Protein AF-A0A6I1W121-F1 (afdb_monomer_lite)

Secondary structure (DSSP, 8-state):
------TT-SS-PPEEEEEEETTEEEEEE-----STTGGGTSS-HHHHHHHHTT-S-EEEEEESSPPTTSPPHHHHHHHHHHHHHHH-HHHHTS-EEEEEE-GGGS-HHHHHHHHHH-

Radius of gyration: 16.15 Å; chains: 1; bounding box: 44×43×33 Å

Foldseek 3Di:
DDQDCPPDFPDRWDKDWDDPDPPDIDIDTHDPDPDPCPLVCPPCDPVVVVVLVPDQEAEAEFECDDDPPDDHSLVSSVSSLVSQCSNPVVSSPHHYDYHYPPLVVDDPVCSVVSVVSD

Sequence (118 aa):
PKVADYPFTTLVPNLGVVSVDRWKSFVIADIPGLIEGASDGAGLGIRFLKHLASTRLLLHLVDMAPVEGTDSAADTAEVIVNELIKFSPSLAERDRWLVLNKCDSLPEDEHDARVKEV

pLDDT: mean 73.26, std 14.99, range [38.88, 91.94]

Structure (mmCIF, N/CA/C/O backbone):
data_AF-A0A6I1W121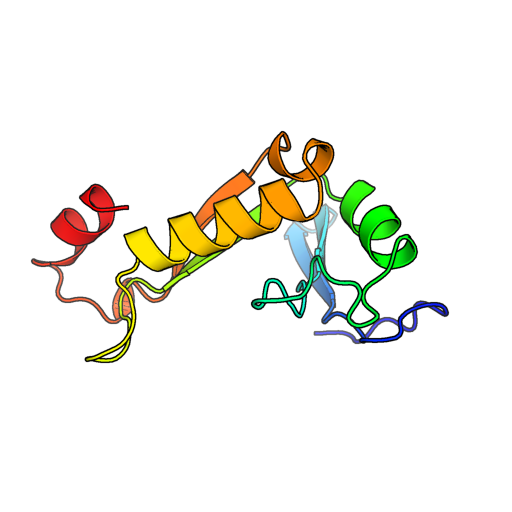-F1
#
_entry.id   AF-A0A6I1W121-F1
#
loop_
_atom_site.group_PDB
_atom_site.id
_atom_site.type_symbol
_atom_site.label_atom_id
_atom_site.label_alt_id
_atom_site.label_comp_id
_atom_site.label_asym_id
_atom_site.label_entity_id
_atom_site.label_seq_id
_atom_site.pdbx_PDB_ins_code
_atom_site.Cartn_x
_atom_site.Cartn_y
_atom_site.Cartn_z
_atom_site.occupancy
_atom_site.B_iso_or_equiv
_atom_site.auth_seq_id
_atom_site.auth_comp_id
_atom_site.auth_asym_id
_atom_site.auth_atom_id
_atom_site.pdbx_PDB_model_num
ATOM 1 N N . PRO A 1 1 ? 11.029 -11.842 5.414 1.00 45.97 1 PRO A N 1
ATOM 2 C CA . PRO A 1 1 ? 11.609 -10.602 4.838 1.00 45.97 1 PRO A CA 1
ATOM 3 C C . PRO A 1 1 ? 13.090 -10.806 4.489 1.00 45.97 1 PRO A C 1
ATOM 5 O O . PRO A 1 1 ? 13.862 -11.229 5.344 1.00 45.97 1 PRO A O 1
ATOM 8 N N . LYS A 1 2 ? 13.469 -10.578 3.228 1.00 39.62 2 LYS A N 1
ATOM 9 C CA . LYS A 1 2 ? 14.875 -10.561 2.804 1.00 39.62 2 LYS A CA 1
ATOM 10 C C . LYS A 1 2 ? 15.158 -9.156 2.299 1.00 39.62 2 LYS A C 1
ATOM 12 O O . LYS A 1 2 ? 14.541 -8.730 1.329 1.00 39.62 2 LYS A O 1
ATOM 17 N N . VAL A 1 3 ? 16.072 -8.454 2.959 1.00 46.75 3 VAL A N 1
ATOM 18 C CA . VAL A 1 3 ? 16.627 -7.207 2.429 1.00 46.75 3 VAL A CA 1
ATOM 19 C C . VAL A 1 3 ? 17.387 -7.595 1.163 1.00 46.75 3 VAL A C 1
ATOM 21 O O . VAL A 1 3 ? 18.316 -8.397 1.232 1.00 46.75 3 VAL A O 1
ATOM 24 N N . ALA A 1 4 ? 16.918 -7.155 -0.002 1.00 45.50 4 ALA A N 1
ATOM 25 C CA . ALA A 1 4 ? 17.635 -7.395 -1.246 1.00 45.50 4 ALA A CA 1
ATOM 26 C C . ALA A 1 4 ? 18.578 -6.217 -1.495 1.00 45.50 4 ALA A C 1
ATOM 28 O O . ALA A 1 4 ? 18.135 -5.069 -1.504 1.00 45.50 4 ALA A O 1
ATOM 29 N N . ASP A 1 5 ? 19.855 -6.515 -1.725 1.00 43.91 5 ASP A N 1
ATOM 30 C CA . ASP A 1 5 ? 20.888 -5.529 -2.043 1.00 43.91 5 ASP A CA 1
ATOM 31 C C . ASP A 1 5 ? 20.734 -5.046 -3.491 1.00 43.91 5 ASP A C 1
ATOM 33 O O . ASP A 1 5 ? 21.487 -5.420 -4.394 1.00 43.91 5 ASP A O 1
ATOM 37 N N . TYR A 1 6 ? 19.714 -4.224 -3.741 1.00 47.53 6 TYR A N 1
ATOM 38 C CA . TYR A 1 6 ? 19.636 -3.474 -4.988 1.00 47.53 6 TYR A CA 1
ATOM 39 C C . TYR A 1 6 ? 20.632 -2.307 -4.913 1.00 47.53 6 TYR A C 1
ATOM 41 O O . TYR A 1 6 ? 20.516 -1.489 -4.001 1.00 47.53 6 TYR A O 1
ATOM 49 N N . PRO A 1 7 ? 21.592 -2.167 -5.850 1.00 38.88 7 PRO A N 1
ATOM 50 C CA . PRO A 1 7 ? 22.760 -1.291 -5.666 1.00 38.88 7 PRO A CA 1
ATOM 51 C C . PRO A 1 7 ? 22.484 0.229 -5.648 1.00 38.88 7 PRO A C 1
ATOM 53 O O . PRO A 1 7 ? 23.417 1.018 -5.794 1.00 38.88 7 PRO A O 1
ATOM 56 N N . PHE A 1 8 ? 21.224 0.673 -5.568 1.00 43.81 8 PHE A N 1
ATOM 57 C CA . PHE A 1 8 ? 20.820 2.005 -6.031 1.00 43.81 8 PHE A CA 1
ATOM 58 C C . PHE A 1 8 ? 19.730 2.722 -5.197 1.00 43.81 8 PHE A C 1
ATOM 60 O O . PHE A 1 8 ? 19.127 3.665 -5.712 1.00 43.81 8 PHE A O 1
ATOM 67 N N . THR A 1 9 ? 19.462 2.332 -3.944 1.00 42.94 9 THR A N 1
ATOM 68 C CA . THR A 1 9 ? 18.428 2.955 -3.079 1.00 42.94 9 THR A CA 1
ATOM 69 C C . THR A 1 9 ? 19.024 3.837 -1.972 1.00 42.94 9 THR A C 1
ATOM 71 O O . THR A 1 9 ? 19.945 3.408 -1.285 1.00 42.94 9 THR A O 1
ATOM 74 N N . THR A 1 10 ? 18.486 5.045 -1.762 1.00 47.78 10 THR A N 1
ATOM 75 C CA . THR A 1 10 ? 18.816 5.948 -0.632 1.00 47.78 10 THR A CA 1
ATOM 76 C C . THR A 1 10 ? 18.018 5.632 0.642 1.00 47.78 10 THR A C 1
ATOM 78 O O . THR A 1 10 ? 18.517 5.847 1.741 1.00 47.78 10 THR A O 1
ATOM 81 N N . LEU A 1 11 ? 16.822 5.054 0.501 1.00 55.19 11 LEU A N 1
ATOM 82 C CA . LEU A 1 11 ? 16.028 4.410 1.553 1.00 55.19 11 LEU A CA 1
ATOM 83 C C . LEU A 1 11 ? 15.783 2.973 1.096 1.00 55.19 11 LEU A C 1
ATOM 85 O O . LEU A 1 11 ? 15.235 2.765 0.017 1.00 55.19 11 LEU A O 1
ATOM 89 N N . VAL A 1 12 ? 16.257 1.989 1.855 1.00 56.62 12 VAL A N 1
ATOM 90 C CA . VAL A 1 12 ? 16.174 0.573 1.471 1.00 56.62 12 VAL A CA 1
ATOM 91 C C . VAL A 1 12 ? 14.722 0.107 1.647 1.00 56.62 12 VAL A C 1
ATOM 93 O O . VAL A 1 12 ? 14.255 0.063 2.786 1.00 56.62 12 VAL A O 1
ATOM 96 N N . PRO A 1 13 ? 13.979 -0.213 0.568 1.00 67.25 13 PRO A N 1
ATOM 97 C CA . PRO A 1 13 ? 12.616 -0.713 0.704 1.00 67.25 13 PRO A CA 1
ATOM 98 C C . PRO A 1 13 ? 12.638 -2.116 1.314 1.00 67.25 13 PRO A C 1
ATOM 100 O O . PRO A 1 13 ? 13.545 -2.909 1.045 1.00 67.25 13 PRO A O 1
ATOM 103 N N . ASN A 1 14 ? 11.629 -2.457 2.115 1.00 71.00 14 ASN A N 1
ATOM 104 C CA . ASN A 1 14 ? 11.510 -3.815 2.636 1.00 71.00 14 ASN A CA 1
ATO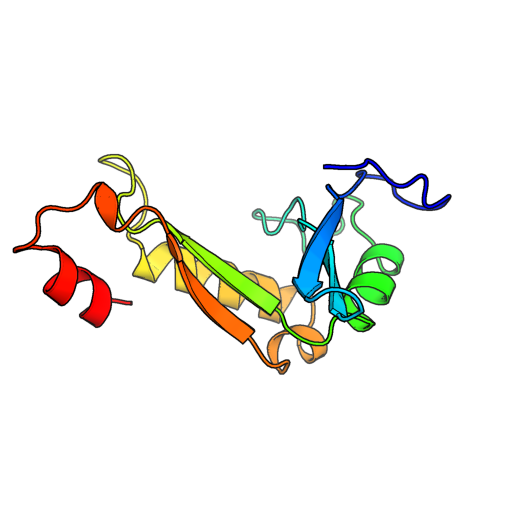M 105 C C . ASN A 1 14 ? 10.915 -4.715 1.555 1.00 71.00 14 ASN A C 1
ATOM 107 O O . ASN A 1 14 ? 9.769 -4.531 1.150 1.00 71.00 14 ASN A O 1
ATOM 111 N N . LEU A 1 15 ? 11.677 -5.710 1.094 1.00 78.12 15 LEU A N 1
ATOM 112 C CA . LEU A 1 15 ? 11.185 -6.680 0.120 1.00 78.12 15 LEU A CA 1
ATOM 113 C C . LEU A 1 15 ? 10.777 -8.005 0.773 1.00 78.12 15 LEU A C 1
ATOM 115 O O . LEU A 1 15 ? 11.443 -8.570 1.653 1.00 78.12 15 LEU A O 1
ATOM 119 N N . GLY A 1 16 ? 9.665 -8.533 0.279 1.00 82.38 16 GLY A N 1
ATOM 120 C CA . GLY A 1 16 ? 9.150 -9.856 0.580 1.00 82.38 16 GLY A CA 1
ATOM 121 C C . GLY A 1 16 ? 8.952 -10.649 -0.703 1.00 82.38 16 GLY A C 1
ATOM 122 O O . GLY A 1 16 ? 8.448 -10.132 -1.693 1.00 82.38 16 GLY A O 1
ATOM 123 N N . VAL A 1 17 ? 9.327 -11.926 -0.690 1.00 85.75 17 VAL A N 1
ATOM 124 C CA . VAL A 1 17 ? 8.908 -12.871 -1.730 1.00 85.75 17 VAL A CA 1
ATOM 125 C C . VAL A 1 17 ? 7.730 -13.649 -1.168 1.00 85.75 17 VAL A C 1
ATOM 127 O O . VAL A 1 17 ? 7.870 -14.307 -0.136 1.00 85.75 17 VAL A O 1
ATOM 130 N N . VAL A 1 18 ? 6.581 -13.561 -1.831 1.00 87.81 18 VAL A N 1
ATOM 131 C CA . VAL A 1 18 ? 5.369 -14.296 -1.468 1.00 87.81 18 VAL A CA 1
ATOM 132 C C . VAL A 1 18 ? 5.229 -15.485 -2.405 1.00 87.81 18 VAL A C 1
ATOM 134 O O . VAL A 1 18 ? 5.207 -15.324 -3.625 1.00 87.81 18 VAL A O 1
ATOM 137 N N . SER A 1 19 ? 5.156 -16.684 -1.830 1.00 91.19 19 SER A N 1
ATOM 138 C CA . SER A 1 19 ? 4.911 -17.930 -2.555 1.00 91.19 19 SER A CA 1
ATOM 139 C C . SER A 1 19 ? 3.429 -18.273 -2.461 1.00 91.19 19 SER A C 1
ATOM 141 O O . SER A 1 19 ? 2.925 -18.493 -1.366 1.00 91.19 19 SER A O 1
ATOM 143 N N . VAL A 1 20 ? 2.743 -18.327 -3.600 1.00 90.00 20 VAL A N 1
ATOM 144 C CA . VAL A 1 20 ? 1.321 -18.701 -3.688 1.00 90.00 20 VAL A CA 1
ATOM 145 C C . VAL A 1 20 ? 1.173 -20.201 -3.940 1.00 90.00 20 VAL A C 1
ATOM 147 O O . VAL A 1 20 ? 0.231 -20.822 -3.467 1.00 90.00 20 VAL A O 1
ATOM 150 N N . ASP A 1 21 ? 2.116 -20.789 -4.680 1.00 91.94 21 ASP A N 1
ATOM 151 C CA . ASP A 1 21 ? 2.154 -22.216 -5.009 1.00 91.94 21 ASP A CA 1
ATOM 152 C C . ASP A 1 21 ? 3.601 -22.632 -5.343 1.00 91.94 21 ASP A C 1
ATOM 154 O O . ASP A 1 21 ? 4.485 -21.783 -5.466 1.00 91.94 21 ASP A O 1
ATOM 158 N N . ARG A 1 22 ? 3.849 -23.928 -5.550 1.00 86.19 22 ARG A N 1
ATOM 159 C CA . ARG A 1 22 ? 5.166 -24.558 -5.745 1.00 86.19 22 ARG A CA 1
ATOM 160 C C . ARG A 1 22 ? 6.046 -23.896 -6.814 1.00 86.19 22 ARG A C 1
ATOM 162 O O . ARG A 1 22 ? 7.265 -23.962 -6.713 1.00 86.19 22 ARG A O 1
ATOM 169 N N . TRP A 1 23 ? 5.432 -23.260 -7.813 1.00 88.62 23 TRP A N 1
ATOM 170 C CA . TRP A 1 23 ? 6.114 -22.566 -8.914 1.00 88.62 23 TRP A CA 1
ATOM 171 C C . TRP A 1 23 ? 5.586 -21.147 -9.161 1.00 88.62 23 TRP A C 1
ATOM 173 O O . TRP A 1 23 ? 5.894 -20.544 -10.188 1.00 88.62 23 TRP A O 1
ATOM 183 N N . LYS A 1 24 ? 4.761 -20.612 -8.251 1.00 90.88 24 LYS A N 1
AT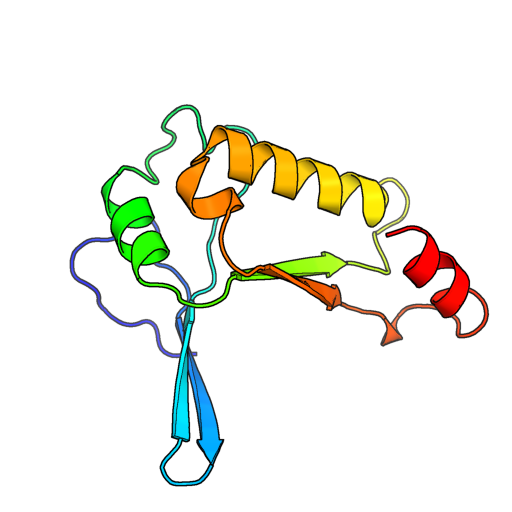OM 184 C CA . LYS A 1 24 ? 4.152 -19.284 -8.388 1.00 90.88 24 LYS A CA 1
ATOM 185 C C . LYS A 1 24 ? 4.546 -18.421 -7.204 1.00 90.88 24 LYS A C 1
ATOM 187 O O . LYS A 1 24 ? 4.058 -18.615 -6.094 1.00 90.88 24 LYS A O 1
ATOM 192 N N . SER A 1 25 ? 5.392 -17.435 -7.467 1.00 90.19 25 SER A N 1
ATOM 193 C CA . SER A 1 25 ? 5.807 -16.443 -6.484 1.00 90.19 25 SER A CA 1
ATOM 194 C C . SER A 1 25 ? 5.813 -15.048 -7.086 1.00 90.19 25 SER A C 1
ATOM 196 O O . SER A 1 25 ? 6.046 -14.889 -8.284 1.00 90.19 25 SER A O 1
ATOM 198 N N . PHE A 1 26 ? 5.623 -14.039 -6.248 1.00 88.12 26 PHE A N 1
ATOM 199 C CA . PHE A 1 26 ? 5.780 -12.642 -6.627 1.00 88.12 26 PHE A CA 1
ATOM 200 C C . PHE A 1 26 ? 6.528 -11.874 -5.540 1.00 88.12 26 PHE A C 1
ATOM 202 O O . PHE A 1 26 ? 6.669 -12.337 -4.407 1.00 88.12 26 PHE A O 1
ATOM 209 N N . VAL A 1 27 ? 7.053 -10.712 -5.914 1.00 84.00 27 VAL A N 1
ATOM 210 C CA . VAL A 1 27 ? 7.777 -9.827 -5.005 1.00 84.00 27 VAL A CA 1
ATOM 211 C C . VAL A 1 27 ? 6.830 -8.725 -4.557 1.00 84.00 27 VAL A C 1
ATOM 213 O O . VAL A 1 27 ? 6.209 -8.068 -5.390 1.00 84.00 27 VAL A O 1
ATOM 216 N N . ILE A 1 28 ? 6.738 -8.530 -3.249 1.00 85.88 28 ILE A N 1
ATOM 217 C CA . ILE A 1 28 ? 6.136 -7.355 -2.629 1.00 85.88 28 ILE A CA 1
ATOM 218 C C . ILE A 1 28 ? 7.282 -6.462 -2.177 1.00 85.88 28 ILE A C 1
ATOM 220 O O . ILE A 1 28 ? 8.252 -6.938 -1.585 1.00 85.88 28 ILE A O 1
ATOM 224 N N . ALA A 1 29 ? 7.168 -5.176 -2.465 1.00 80.56 29 ALA A N 1
ATOM 225 C CA . ALA A 1 29 ? 8.014 -4.160 -1.874 1.00 80.56 29 ALA A CA 1
ATOM 226 C C . ALA A 1 29 ? 7.120 -3.252 -1.038 1.00 80.56 29 ALA A C 1
ATOM 228 O O . ALA A 1 29 ? 6.103 -2.767 -1.530 1.00 80.56 29 ALA A O 1
ATOM 229 N N . ASP A 1 30 ? 7.506 -3.057 0.213 1.00 76.81 30 ASP A N 1
ATOM 230 C CA . ASP A 1 30 ? 6.977 -1.982 1.029 1.00 76.81 30 ASP A CA 1
ATOM 231 C C . ASP A 1 30 ? 7.603 -0.665 0.565 1.00 76.81 30 ASP A C 1
ATOM 233 O O . ASP A 1 30 ? 8.809 -0.597 0.298 1.00 76.81 30 ASP A O 1
ATOM 237 N N . ILE A 1 31 ? 6.767 0.355 0.418 1.00 70.81 31 ILE A N 1
ATOM 238 C CA . ILE A 1 31 ? 7.118 1.664 -0.127 1.00 70.81 31 ILE A CA 1
ATOM 239 C C . ILE A 1 31 ? 7.237 2.601 1.074 1.00 70.81 31 ILE A C 1
ATOM 241 O O . ILE A 1 31 ? 6.231 3.183 1.483 1.00 70.81 31 ILE A O 1
ATOM 245 N N . PRO A 1 32 ? 8.435 2.762 1.667 1.00 56.91 32 PRO A N 1
ATOM 246 C CA . PRO A 1 32 ? 8.602 3.724 2.741 1.00 56.91 32 PRO A CA 1
ATOM 247 C C . PRO A 1 32 ? 8.392 5.131 2.171 1.00 56.91 32 PRO A C 1
ATOM 249 O O . PRO A 1 32 ? 9.151 5.565 1.305 1.00 56.91 32 PRO A O 1
ATOM 252 N N . GLY A 1 33 ? 7.384 5.851 2.661 1.00 52.56 33 GLY A N 1
ATOM 253 C CA . GLY A 1 33 ? 7.280 7.294 2.444 1.00 52.56 33 GLY A CA 1
ATOM 254 C C . GLY A 1 33 ? 6.332 7.777 1.344 1.00 52.56 33 GLY A C 1
ATOM 255 O O . GLY A 1 33 ? 6.724 8.617 0.537 1.00 52.56 33 GLY A O 1
ATOM 256 N N . LEU A 1 34 ? 5.067 7.354 1.373 1.00 54.34 34 LEU A N 1
ATOM 257 C CA . LEU A 1 34 ? 3.980 8.317 1.136 1.00 54.34 34 LEU A CA 1
ATOM 258 C C . LEU A 1 34 ? 3.724 9.006 2.483 1.00 54.34 34 LEU A C 1
ATOM 260 O O . LEU A 1 34 ? 2.936 8.540 3.297 1.00 54.34 34 LEU A O 1
ATOM 264 N N . ILE A 1 35 ? 4.577 9.976 2.790 1.00 47.81 35 ILE A N 1
ATOM 265 C CA . ILE A 1 35 ? 4.440 10.884 3.928 1.00 47.81 35 ILE A CA 1
ATOM 266 C C . ILE A 1 35 ? 4.425 12.299 3.357 1.00 47.81 35 ILE A C 1
ATOM 268 O O . ILE A 1 35 ? 5.056 12.544 2.317 1.00 47.81 35 ILE A O 1
ATOM 272 N N . GLU A 1 36 ? 3.772 13.228 4.056 1.00 44.84 36 GLU A N 1
ATOM 273 C CA . GLU A 1 36 ? 3.693 14.629 3.640 1.00 44.84 36 GLU A CA 1
ATOM 274 C C . GLU A 1 36 ? 5.079 15.170 3.250 1.00 44.84 36 GLU A C 1
ATOM 276 O O . GLU A 1 36 ? 6.054 15.068 3.997 1.00 44.84 36 GLU A O 1
ATOM 281 N N . GLY A 1 37 ? 5.184 15.727 2.039 1.00 47.31 37 GLY A N 1
ATOM 282 C CA . GLY A 1 37 ? 6.435 16.282 1.509 1.00 47.31 37 GLY A CA 1
ATOM 283 C C . GLY A 1 37 ? 7.295 15.315 0.682 1.00 47.31 37 GLY A C 1
ATOM 284 O O . GLY A 1 37 ? 8.336 15.725 0.164 1.00 47.31 37 GLY A O 1
ATOM 285 N N . ALA A 1 38 ? 6.863 14.066 0.457 1.00 51.53 38 ALA A N 1
ATOM 286 C CA . ALA A 1 38 ? 7.537 13.149 -0.475 1.00 51.53 38 ALA A CA 1
ATOM 287 C C . ALA A 1 38 ? 7.602 13.698 -1.921 1.00 51.53 38 ALA A C 1
ATOM 289 O O . ALA A 1 38 ? 8.565 13.435 -2.649 1.00 51.53 38 ALA A O 1
ATOM 290 N N . SER A 1 39 ? 6.615 14.508 -2.323 1.00 49.19 39 SER A N 1
ATOM 291 C CA . SER A 1 39 ? 6.574 15.203 -3.617 1.00 49.19 39 SER A CA 1
ATOM 292 C C . SER A 1 39 ? 7.556 16.377 -3.732 1.00 49.19 39 SER A C 1
ATOM 294 O O . SER A 1 39 ? 7.970 16.695 -4.843 1.00 49.19 39 SER A O 1
ATOM 296 N N . ASP A 1 40 ? 7.979 16.982 -2.615 1.00 50.72 40 ASP A N 1
ATOM 297 C CA . ASP A 1 40 ? 8.862 18.166 -2.583 1.00 50.72 40 ASP A CA 1
ATOM 298 C C . ASP A 1 40 ? 10.363 17.820 -2.627 1.00 50.72 40 ASP A C 1
ATOM 300 O O . ASP A 1 40 ? 11.232 18.675 -2.454 1.00 50.72 40 ASP A O 1
ATOM 304 N N . GLY A 1 41 ? 10.704 16.563 -2.930 1.00 50.19 41 GLY A N 1
ATOM 305 C CA . GLY A 1 41 ? 12.074 16.188 -3.278 1.00 50.19 41 GLY A CA 1
ATOM 306 C C . GLY A 1 41 ? 12.948 15.740 -2.108 1.00 50.19 41 GLY A C 1
ATOM 307 O O . GLY A 1 41 ? 14.172 15.796 -2.225 1.00 50.19 41 GLY A O 1
ATOM 308 N N . ALA A 1 42 ? 12.358 15.202 -1.032 1.00 49.75 42 ALA A N 1
ATOM 309 C CA . ALA A 1 42 ? 13.054 14.628 0.132 1.00 49.75 42 ALA A CA 1
ATOM 310 C C . ALA A 1 42 ? 13.905 13.356 -0.154 1.00 49.75 42 ALA A C 1
ATOM 312 O O . ALA A 1 42 ? 14.123 12.520 0.717 1.00 49.75 42 ALA A O 1
ATOM 313 N N . GLY A 1 43 ? 14.432 13.186 -1.371 1.00 48.66 43 GLY A N 1
ATOM 314 C CA . GLY A 1 43 ? 15.447 12.172 -1.680 1.00 48.66 43 GLY A CA 1
ATOM 315 C C . GLY A 1 43 ? 14.928 10.801 -2.126 1.00 48.66 43 GLY A C 1
ATOM 316 O O . GLY A 1 43 ? 15.750 9.921 -2.391 1.00 48.66 43 GLY A O 1
ATOM 317 N N . LEU A 1 44 ? 13.610 10.617 -2.281 1.00 54.41 44 LEU A N 1
ATOM 318 C CA . LEU A 1 44 ? 13.035 9.404 -2.890 1.00 54.41 44 LEU A CA 1
ATOM 319 C C . LEU A 1 44 ? 13.255 9.354 -4.419 1.00 54.41 44 LEU A C 1
ATOM 321 O O . LEU A 1 44 ? 13.556 8.296 -4.959 1.00 54.41 44 LEU A O 1
ATOM 325 N N . GLY A 1 45 ? 13.267 10.498 -5.113 1.00 55.69 45 GLY A N 1
ATOM 326 C CA . GLY A 1 45 ? 13.852 10.672 -6.455 1.00 55.69 45 GLY A CA 1
ATOM 327 C C . GLY A 1 45 ? 13.213 9.911 -7.641 1.00 55.69 45 GLY A C 1
ATOM 328 O O . GLY A 1 45 ? 12.483 8.932 -7.508 1.00 55.69 45 GLY A O 1
ATOM 329 N N . ILE A 1 46 ? 13.578 10.326 -8.865 1.00 55.00 46 ILE A N 1
ATOM 330 C CA . ILE A 1 46 ? 13.179 9.706 -10.157 1.00 55.00 46 ILE A CA 1
ATOM 331 C C . ILE A 1 46 ? 13.512 8.198 -10.225 1.00 55.00 46 ILE A C 1
ATOM 333 O O . ILE A 1 46 ? 12.884 7.429 -10.954 1.00 55.00 46 ILE A O 1
ATOM 337 N N . ARG A 1 47 ? 14.516 7.746 -9.467 1.00 56.91 47 ARG A N 1
ATOM 338 C CA . ARG A 1 47 ? 14.984 6.351 -9.480 1.00 56.91 47 ARG A CA 1
ATOM 339 C C . ARG A 1 47 ? 14.051 5.404 -8.724 1.00 56.91 47 ARG A C 1
ATOM 341 O O . ARG A 1 47 ? 13.872 4.276 -9.181 1.00 56.91 47 ARG A O 1
ATOM 348 N N . PHE A 1 48 ? 13.432 5.853 -7.632 1.00 62.69 48 PHE A N 1
ATOM 349 C CA . PHE A 1 48 ? 12.394 5.095 -6.929 1.00 62.69 48 PHE A CA 1
ATOM 350 C C . PHE A 1 48 ? 11.127 4.985 -7.777 1.00 62.69 48 PHE A C 1
ATOM 352 O O . PHE A 1 48 ? 10.602 3.890 -7.970 1.00 62.69 48 PHE A O 1
ATOM 359 N N . LEU A 1 49 ? 10.730 6.091 -8.414 1.00 61.16 49 LEU A N 1
ATOM 360 C CA . LEU A 1 49 ? 9.638 6.131 -9.390 1.00 61.16 49 LEU A CA 1
ATOM 361 C C . LEU A 1 49 ? 9.814 5.110 -10.519 1.00 61.16 49 LEU A C 1
ATOM 363 O O . LEU A 1 49 ? 8.856 4.452 -10.905 1.00 61.16 49 LEU A O 1
ATOM 367 N N . LYS A 1 50 ? 11.038 4.918 -11.023 1.00 62.59 50 LYS A N 1
ATOM 368 C CA . LYS A 1 50 ? 11.322 3.911 -12.058 1.00 62.59 50 LYS A CA 1
ATOM 369 C C . LYS A 1 50 ? 11.116 2.467 -11.572 1.00 62.59 50 LYS A C 1
ATOM 371 O O . LYS A 1 50 ? 10.758 1.614 -12.379 1.00 62.59 50 LYS A O 1
ATOM 376 N N . HIS A 1 51 ? 11.325 2.192 -10.283 1.00 66.19 51 HIS A N 1
ATOM 377 C CA . HIS A 1 51 ? 11.053 0.878 -9.688 1.00 66.19 51 HIS A CA 1
ATOM 378 C C . HIS A 1 51 ? 9.565 0.697 -9.396 1.00 66.19 51 HIS A C 1
ATOM 380 O O . HIS A 1 51 ? 9.013 -0.354 -9.694 1.00 66.19 51 HIS A O 1
ATOM 386 N N . LEU A 1 52 ? 8.885 1.738 -8.915 1.00 65.44 52 LEU A N 1
ATOM 387 C CA . LEU A 1 52 ? 7.426 1.718 -8.823 1.00 65.44 52 LEU A CA 1
ATOM 388 C C . LEU A 1 52 ? 6.777 1.555 -10.190 1.00 65.44 52 LEU A C 1
ATOM 390 O O . LEU A 1 52 ? 5.788 0.851 -10.323 1.00 65.44 52 LEU A O 1
ATOM 394 N N . ALA A 1 53 ? 7.382 2.105 -11.240 1.00 64.81 53 ALA A N 1
ATOM 395 C CA . ALA A 1 53 ? 6.891 1.941 -12.593 1.00 6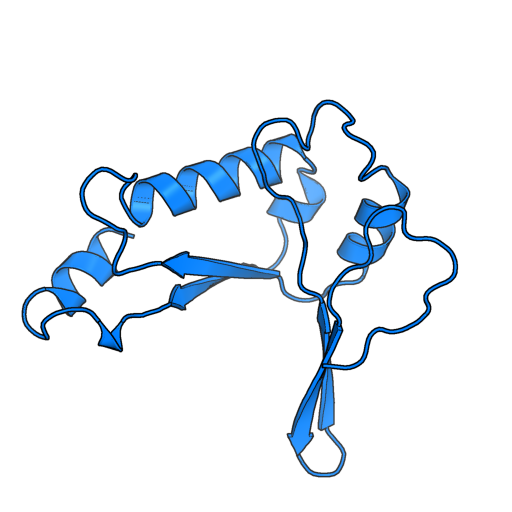4.81 53 ALA A CA 1
ATOM 396 C C . ALA A 1 53 ? 6.922 0.478 -13.090 1.00 64.81 53 ALA A C 1
ATOM 398 O O . ALA A 1 53 ? 6.225 0.168 -14.056 1.00 64.81 53 ALA A O 1
ATOM 399 N N . SER A 1 54 ? 7.644 -0.447 -12.448 1.00 71.75 54 SER A N 1
ATOM 400 C CA . SER A 1 54 ? 7.598 -1.875 -12.797 1.00 71.75 54 SER A CA 1
ATOM 401 C C . SER A 1 54 ? 6.584 -2.686 -11.980 1.00 71.75 54 SER A C 1
ATOM 403 O O . SER A 1 54 ? 6.365 -3.861 -12.291 1.00 71.75 54 SER A O 1
ATOM 405 N N . THR A 1 55 ? 5.919 -2.088 -10.983 1.00 76.38 55 THR A N 1
ATOM 406 C CA . THR A 1 55 ? 4.862 -2.772 -10.225 1.00 76.38 55 THR A CA 1
ATOM 407 C C . THR A 1 55 ? 3.609 -2.932 -11.080 1.00 76.38 55 THR A C 1
ATOM 409 O O . THR A 1 55 ? 3.230 -2.045 -11.840 1.00 76.38 55 THR A O 1
ATOM 412 N N . ARG A 1 56 ? 2.959 -4.093 -10.992 1.00 82.38 56 ARG A N 1
ATOM 413 C CA . ARG A 1 56 ? 1.713 -4.353 -11.734 1.00 82.38 56 ARG A CA 1
ATOM 414 C C . ARG A 1 56 ? 0.463 -3.978 -10.950 1.00 82.38 56 ARG A C 1
ATOM 416 O O . ARG A 1 56 ? -0.558 -3.707 -11.558 1.00 82.38 56 ARG A O 1
ATOM 423 N N . LEU A 1 57 ? 0.562 -4.001 -9.625 1.00 86.38 57 LEU A N 1
ATOM 424 C CA . LEU A 1 57 ? -0.536 -3.771 -8.702 1.00 86.38 57 LEU A CA 1
ATOM 425 C C . LEU A 1 57 ? -0.007 -2.967 -7.519 1.00 86.38 57 LEU A C 1
ATOM 427 O O . LEU A 1 57 ? 1.067 -3.277 -6.9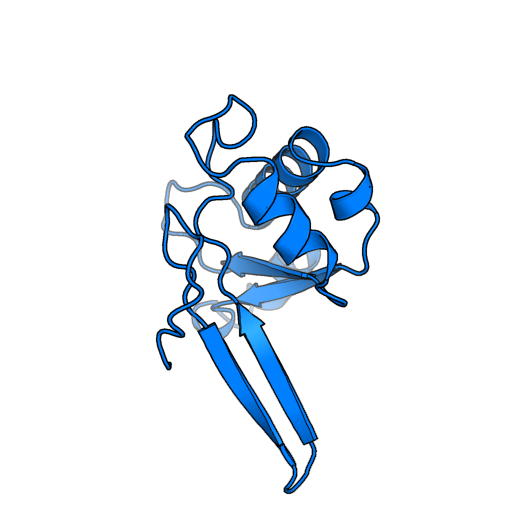95 1.00 86.38 57 LEU A O 1
ATOM 431 N N . LEU A 1 58 ? -0.765 -1.957 -7.110 1.00 87.25 58 LEU A N 1
ATOM 432 C CA . LEU A 1 58 ? -0.527 -1.211 -5.881 1.00 87.25 58 LEU A CA 1
ATOM 433 C C . LEU A 1 58 ? -1.506 -1.688 -4.809 1.00 87.25 58 LEU A C 1
ATOM 435 O O . LEU A 1 58 ? -2.700 -1.821 -5.069 1.00 87.25 58 LEU A O 1
ATOM 439 N N . LEU A 1 59 ? -1.003 -1.936 -3.604 1.00 88.56 59 LEU A N 1
ATOM 440 C CA . LEU A 1 59 ? -1.840 -2.209 -2.441 1.00 88.56 59 LEU A CA 1
ATOM 441 C C . LEU A 1 59 ? -1.862 -0.954 -1.581 1.00 88.56 59 LEU A C 1
ATOM 443 O O . LEU A 1 59 ? -0.819 -0.494 -1.123 1.00 88.56 59 LEU A O 1
ATOM 447 N N . HIS A 1 60 ? -3.049 -0.401 -1.398 1.00 87.44 60 HIS A N 1
ATOM 448 C CA . HIS A 1 60 ? -3.288 0.745 -0.545 1.00 87.44 60 HIS A CA 1
ATOM 449 C C . HIS A 1 60 ? -3.841 0.236 0.780 1.00 87.44 60 HIS A C 1
ATOM 451 O O . HIS A 1 60 ? -5.005 -0.143 0.857 1.00 87.44 60 HIS A O 1
ATOM 457 N N . LEU A 1 61 ? -2.982 0.164 1.792 1.00 85.31 61 LEU A N 1
ATOM 458 C CA . LEU A 1 61 ? -3.363 -0.328 3.108 1.00 85.31 61 LEU A CA 1
ATOM 459 C C . LEU A 1 61 ? -3.914 0.824 3.945 1.00 85.31 61 LEU A C 1
ATOM 461 O O . LEU A 1 61 ? -3.216 1.814 4.147 1.00 85.31 61 LEU A O 1
ATOM 465 N N . VAL A 1 62 ? -5.132 0.658 4.453 1.00 85.75 62 VAL A N 1
ATOM 466 C CA . VAL A 1 62 ? -5.800 1.611 5.346 1.00 85.75 62 VAL A CA 1
ATOM 467 C C . VAL A 1 62 ? -6.116 0.907 6.655 1.00 85.75 62 VAL A C 1
ATOM 469 O O . VAL A 1 62 ? -6.614 -0.217 6.651 1.00 85.75 62 VAL A O 1
ATOM 472 N N . ASP A 1 63 ? -5.781 1.541 7.774 1.00 84.81 63 ASP A N 1
ATOM 473 C CA . ASP A 1 63 ? -6.060 1.008 9.104 1.00 84.81 63 ASP A CA 1
ATOM 474 C C . ASP A 1 63 ? -7.512 1.302 9.501 1.00 84.81 63 ASP A C 1
ATOM 476 O O . ASP A 1 63 ? -7.933 2.456 9.516 1.00 84.81 63 ASP A O 1
ATOM 480 N N . MET A 1 64 ? -8.274 0.254 9.813 1.00 84.69 64 MET A N 1
ATOM 481 C CA . MET A 1 64 ? -9.686 0.363 10.184 1.00 84.69 64 MET A CA 1
ATOM 482 C C . MET A 1 64 ? -9.908 0.669 11.667 1.00 84.69 64 MET A C 1
ATOM 484 O O . MET A 1 64 ? -10.987 1.139 12.036 1.00 84.69 64 MET A O 1
ATOM 488 N N . ALA A 1 65 ? -8.891 0.449 12.503 1.00 80.19 65 ALA A N 1
ATOM 489 C CA . ALA A 1 65 ? -8.907 0.750 13.931 1.00 80.19 65 ALA A CA 1
ATOM 490 C C . ALA A 1 65 ? -7.844 1.816 14.271 1.00 80.19 65 ALA A C 1
ATOM 492 O O . ALA A 1 65 ? -6.887 1.527 15.002 1.00 80.19 65 ALA A O 1
ATOM 493 N N . PRO A 1 66 ? -7.975 3.046 13.729 1.00 74.12 66 PRO A N 1
ATOM 494 C CA . PRO A 1 66 ? -7.073 4.139 14.057 1.00 74.12 66 PRO A CA 1
ATOM 495 C C . PRO A 1 66 ? -7.157 4.466 15.553 1.00 74.12 66 PRO A C 1
ATOM 497 O O . PRO A 1 66 ? -8.196 4.299 16.195 1.00 74.12 66 PRO A O 1
ATOM 500 N N . VAL A 1 67 ? -6.043 4.922 16.125 1.00 74.31 67 VAL A N 1
ATOM 501 C CA . VAL A 1 67 ? -5.980 5.300 17.544 1.00 74.31 67 VAL A CA 1
ATOM 502 C C . VAL A 1 67 ? -6.876 6.521 17.767 1.00 74.31 67 VAL A C 1
ATOM 504 O O . VAL A 1 67 ? -6.914 7.417 16.921 1.00 74.31 67 VAL A O 1
ATOM 507 N N . GLU A 1 68 ? -7.584 6.588 18.897 1.00 69.38 68 GLU A N 1
ATOM 508 C CA . GLU A 1 68 ? -8.414 7.752 19.230 1.00 69.38 68 GLU A CA 1
ATOM 509 C C . GLU A 1 68 ? -7.621 9.066 19.085 1.00 69.38 68 GLU A C 1
ATOM 511 O O . GLU A 1 68 ? -6.549 9.231 19.671 1.00 69.38 68 GLU A O 1
ATOM 516 N N . GLY A 1 69 ? -8.149 9.998 18.284 1.00 65.25 69 GLY A N 1
ATOM 517 C CA . GLY A 1 69 ? -7.505 11.281 17.977 1.00 65.25 69 GLY A CA 1
ATOM 518 C C . GLY A 1 69 ? -6.623 11.301 16.721 1.00 65.25 69 GLY A C 1
ATOM 519 O O . GLY A 1 69 ? -5.987 12.321 16.467 1.00 65.25 69 GLY A O 1
ATOM 520 N N . THR A 1 70 ? -6.584 10.216 15.941 1.00 73.06 70 THR A N 1
ATOM 521 C CA . THR A 1 70 ? -6.027 10.200 14.573 1.00 73.06 70 THR A CA 1
ATOM 522 C C . THR A 1 70 ? -7.130 10.295 13.516 1.00 73.06 70 THR A C 1
ATOM 524 O O . THR A 1 70 ? -8.307 10.102 13.833 1.00 73.06 70 THR A O 1
ATOM 527 N N . ASP A 1 71 ? -6.748 10.642 12.285 1.00 74.75 71 ASP A N 1
ATOM 528 C CA . ASP A 1 71 ? -7.662 10.783 11.148 1.00 74.75 71 ASP A CA 1
ATOM 529 C C . ASP A 1 71 ? -8.469 9.497 10.900 1.00 74.75 71 ASP A C 1
ATOM 531 O O . ASP A 1 71 ? -8.026 8.388 11.222 1.00 74.75 71 ASP A O 1
ATOM 535 N N . SER A 1 72 ? -9.674 9.628 10.334 1.00 81.75 72 SER A N 1
ATOM 536 C CA . SER A 1 72 ? -10.488 8.451 10.021 1.00 81.75 72 SER A CA 1
ATOM 537 C C . SER A 1 72 ? -9.818 7.584 8.945 1.00 81.75 72 SER A C 1
ATOM 539 O O . SER A 1 72 ? -8.912 8.014 8.222 1.00 81.75 72 SER A O 1
ATOM 541 N N . ALA A 1 73 ? -10.278 6.337 8.812 1.00 81.88 73 ALA A N 1
ATOM 542 C CA . ALA A 1 73 ? -9.818 5.443 7.752 1.00 81.88 73 ALA A CA 1
ATOM 543 C C . ALA A 1 73 ? -10.054 6.058 6.356 1.00 81.88 73 ALA A C 1
ATOM 545 O O . ALA A 1 73 ? -9.179 5.986 5.492 1.00 81.88 73 ALA A O 1
ATOM 546 N N . ALA A 1 74 ? -11.199 6.721 6.164 1.00 84.44 74 ALA A N 1
ATOM 547 C CA . ALA A 1 74 ? -11.543 7.410 4.925 1.00 84.44 74 ALA A CA 1
ATOM 548 C C . ALA A 1 74 ? -10.622 8.614 4.668 1.00 84.44 74 ALA A C 1
ATOM 550 O O . ALA A 1 74 ? -10.040 8.716 3.589 1.00 84.44 74 ALA A O 1
ATOM 551 N N . ASP A 1 75 ? -10.397 9.460 5.678 1.00 83.19 75 ASP A N 1
ATOM 552 C CA . ASP A 1 75 ? -9.504 10.622 5.562 1.00 83.19 75 ASP A CA 1
ATOM 553 C C . ASP A 1 75 ? -8.073 10.184 5.214 1.00 83.19 75 ASP A C 1
ATOM 555 O O . ASP A 1 75 ? -7.446 10.713 4.296 1.00 83.19 75 ASP A O 1
ATOM 559 N N . THR A 1 76 ? -7.576 9.146 5.893 1.00 80.56 76 THR A N 1
ATOM 560 C CA . THR A 1 76 ? -6.253 8.558 5.631 1.00 80.56 76 THR A CA 1
ATOM 561 C C . THR A 1 76 ? -6.153 8.057 4.191 1.00 80.56 76 THR A C 1
ATOM 563 O O . THR A 1 76 ? -5.151 8.292 3.507 1.00 80.56 76 THR A O 1
ATOM 566 N N . ALA A 1 77 ? -7.205 7.393 3.704 1.00 84.19 77 ALA A N 1
ATOM 567 C CA . ALA A 1 77 ? -7.260 6.906 2.335 1.00 84.19 77 ALA A CA 1
ATOM 568 C C . ALA A 1 77 ? -7.209 8.065 1.324 1.00 84.19 77 ALA A C 1
ATOM 570 O O . ALA A 1 77 ? -6.463 8.001 0.341 1.00 84.19 77 ALA A O 1
ATOM 571 N N . GLU A 1 78 ? -7.964 9.138 1.564 1.00 85.94 78 GLU A N 1
ATOM 572 C CA . GLU A 1 78 ? -7.966 10.321 0.705 1.00 85.94 78 GLU A CA 1
ATOM 573 C C . GLU A 1 78 ? -6.607 11.025 0.685 1.00 85.94 78 GLU A C 1
ATOM 575 O O . GLU A 1 78 ? -6.121 11.393 -0.390 1.00 85.94 78 GLU A O 1
ATOM 580 N N . VAL A 1 79 ? -5.956 11.180 1.841 1.00 82.81 79 VAL A N 1
ATOM 581 C CA . VAL A 1 79 ? -4.619 11.784 1.948 1.00 82.81 79 VAL A CA 1
ATOM 582 C C . VAL A 1 79 ? -3.615 11.015 1.090 1.00 82.81 79 VAL A C 1
ATOM 584 O O . VAL A 1 79 ? -2.957 11.612 0.234 1.00 82.81 79 VAL A O 1
ATOM 587 N N . ILE A 1 80 ? -3.558 9.686 1.227 1.00 80.25 80 ILE A N 1
ATOM 588 C CA . ILE A 1 80 ? -2.631 8.840 0.462 1.00 80.25 80 ILE A CA 1
ATOM 589 C C . ILE A 1 80 ? -2.914 8.921 -1.044 1.00 80.25 80 ILE A C 1
ATOM 591 O O . ILE A 1 80 ? -1.983 8.995 -1.852 1.00 80.25 80 ILE A O 1
ATOM 595 N N . VAL A 1 81 ? -4.187 8.932 -1.454 1.00 83.75 81 VAL A N 1
ATOM 596 C CA . VAL A 1 81 ? -4.562 9.077 -2.871 1.00 83.75 81 VAL A CA 1
ATOM 597 C C . VAL A 1 81 ? -4.106 10.429 -3.417 1.00 83.75 81 VAL A C 1
ATOM 599 O O . VAL A 1 81 ? -3.513 10.488 -4.497 1.00 83.75 81 VAL A O 1
ATOM 602 N N . ASN A 1 82 ? -4.335 11.507 -2.671 1.00 83.25 82 ASN A N 1
ATOM 603 C CA . ASN A 1 82 ? -3.933 12.850 -3.069 1.00 83.25 82 ASN A CA 1
ATOM 604 C C . ASN A 1 82 ? -2.408 12.986 -3.171 1.00 83.25 82 ASN A C 1
ATOM 606 O O . ASN A 1 82 ? -1.907 13.598 -4.117 1.00 83.25 82 ASN A O 1
ATOM 610 N N . GLU A 1 83 ? -1.656 12.387 -2.249 1.00 77.50 83 GLU A N 1
ATOM 611 C CA . GLU A 1 83 ? -0.196 12.329 -2.335 1.00 77.50 83 GLU A CA 1
ATOM 612 C C . GLU A 1 83 ? 0.283 11.521 -3.537 1.00 77.50 83 GLU A C 1
ATOM 614 O O . GLU A 1 83 ? 1.170 11.973 -4.261 1.00 77.50 83 GLU A O 1
ATOM 619 N N . LEU A 1 84 ? -0.334 10.368 -3.809 1.00 77.94 84 LEU A N 1
ATOM 620 C CA . LEU A 1 84 ? 0.008 9.535 -4.958 1.00 77.94 84 LEU A CA 1
ATOM 621 C C . LEU A 1 84 ? -0.194 10.292 -6.280 1.00 77.94 84 LEU A C 1
ATOM 623 O O . LEU A 1 84 ? 0.663 10.222 -7.164 1.00 77.94 84 LEU A O 1
ATOM 627 N N . ILE A 1 85 ? -1.292 11.049 -6.399 1.00 82.00 85 ILE A N 1
ATOM 628 C CA . ILE A 1 85 ? -1.588 11.902 -7.561 1.00 82.00 85 ILE A CA 1
ATOM 629 C C . ILE A 1 85 ? -0.542 13.012 -7.704 1.00 82.00 85 ILE A C 1
ATOM 631 O O . ILE A 1 85 ? -0.010 13.208 -8.799 1.00 82.00 85 ILE A O 1
ATOM 635 N N . LYS A 1 86 ? -0.217 13.717 -6.610 1.00 77.31 86 LYS A N 1
ATOM 636 C CA . LYS A 1 86 ? 0.815 14.770 -6.598 1.00 77.31 86 LYS A CA 1
ATOM 637 C C . LYS A 1 86 ? 2.195 14.220 -6.954 1.00 77.31 86 LYS A C 1
ATOM 639 O O . LYS A 1 86 ? 2.974 14.895 -7.621 1.00 77.31 86 LYS A O 1
ATOM 644 N N . PHE A 1 87 ? 2.495 13.001 -6.517 1.00 72.62 87 PHE A N 1
ATOM 645 C CA . PHE A 1 87 ? 3.777 12.350 -6.740 1.00 72.62 87 PHE A CA 1
ATOM 646 C C . PHE A 1 87 ? 3.946 11.873 -8.187 1.00 72.62 87 PHE A C 1
ATOM 648 O O . PHE A 1 87 ? 4.990 12.099 -8.798 1.00 72.62 87 PHE A O 1
ATOM 655 N N . SER A 1 88 ? 2.936 11.206 -8.755 1.00 74.25 88 SER A N 1
ATOM 656 C CA . SER A 1 88 ? 2.947 10.787 -10.157 1.00 74.25 88 SER A CA 1
ATOM 657 C C . SER A 1 88 ? 1.537 10.461 -10.663 1.00 74.25 88 SER A C 1
ATOM 659 O O . SER A 1 88 ? 0.996 9.404 -10.322 1.00 74.25 88 SER A O 1
ATOM 661 N N . PRO A 1 89 ? 0.976 11.273 -11.579 1.00 78.88 89 PRO A N 1
ATOM 662 C CA . PRO A 1 89 ? -0.317 10.986 -12.205 1.00 78.88 89 PRO A CA 1
ATOM 663 C C . PRO A 1 89 ? -0.357 9.603 -12.875 1.00 78.88 89 PRO A C 1
ATOM 665 O O . PRO A 1 89 ? -1.304 8.846 -12.700 1.00 78.88 89 PRO A O 1
ATOM 668 N N . SER A 1 90 ? 0.736 9.214 -13.542 1.00 78.69 90 SER A N 1
ATOM 669 C CA . SER A 1 90 ? 0.860 7.898 -14.195 1.00 78.69 90 SER A CA 1
ATOM 670 C C . SER A 1 90 ? 0.861 6.708 -13.226 1.00 78.69 90 SER A C 1
ATOM 672 O O . SER A 1 90 ? 0.585 5.578 -13.627 1.00 78.69 90 SER A O 1
ATOM 674 N N . LEU A 1 91 ? 1.216 6.935 -11.956 1.00 76.50 91 LEU A N 1
ATOM 675 C CA . LEU A 1 91 ? 1.168 5.913 -10.914 1.00 76.50 91 LEU A CA 1
ATOM 676 C C . LEU A 1 91 ? -0.232 5.842 -10.290 1.00 76.50 91 LEU A C 1
ATOM 678 O O . LEU A 1 91 ? -0.690 4.753 -9.952 1.00 76.50 91 LEU A O 1
ATOM 682 N N . ALA A 1 92 ? -0.919 6.982 -10.189 1.00 81.25 92 ALA A N 1
ATOM 683 C CA . ALA A 1 92 ? -2.285 7.066 -9.686 1.00 81.25 92 ALA A CA 1
ATOM 684 C C . ALA A 1 92 ? -3.312 6.365 -10.594 1.00 81.25 92 ALA A C 1
ATOM 686 O O . ALA A 1 92 ? -4.300 5.842 -10.078 1.00 81.25 92 ALA A O 1
ATOM 687 N N . GLU A 1 93 ? -3.050 6.312 -11.906 1.00 84.56 93 GLU A N 1
ATOM 688 C CA . GLU A 1 93 ? -3.862 5.605 -12.914 1.00 84.56 93 GLU A CA 1
ATOM 689 C C . GLU A 1 93 ? -3.721 4.074 -12.881 1.00 84.56 93 GLU A C 1
ATOM 691 O O . GLU A 1 93 ? -4.456 3.372 -13.574 1.00 84.56 93 GLU A O 1
ATOM 696 N N . ARG A 1 94 ? -2.771 3.528 -12.114 1.00 83.75 94 ARG A N 1
ATOM 697 C CA . ARG A 1 94 ? -2.560 2.077 -12.064 1.00 83.75 94 ARG A CA 1
ATOM 698 C C . ARG A 1 94 ? -3.632 1.361 -11.266 1.00 83.75 94 ARG A C 1
ATOM 700 O O . ARG A 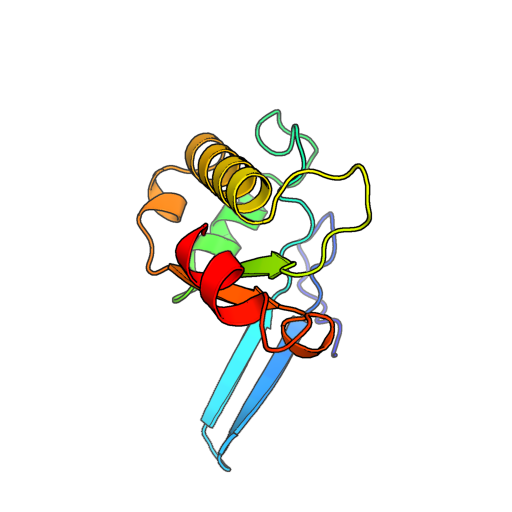1 94 ? -4.188 1.910 -10.315 1.00 83.75 94 ARG A O 1
ATOM 707 N N . ASP A 1 95 ? -3.789 0.078 -11.586 1.00 88.25 95 ASP A N 1
ATOM 708 C CA . ASP A 1 95 ? -4.564 -0.858 -10.784 1.00 88.25 95 ASP A CA 1
ATOM 709 C C . ASP A 1 95 ? -4.090 -0.805 -9.327 1.00 88.25 95 ASP A C 1
ATOM 711 O O . ASP A 1 95 ? -2.933 -1.098 -8.992 1.00 88.25 95 ASP A O 1
ATOM 715 N N . ARG A 1 96 ? -5.013 -0.393 -8.462 1.00 88.56 96 ARG A N 1
ATOM 716 C CA . ARG A 1 96 ? -4.798 -0.201 -7.035 1.00 88.56 96 ARG A CA 1
ATOM 717 C C . ARG A 1 96 ? -5.919 -0.888 -6.283 1.00 88.56 96 ARG A C 1
ATOM 719 O O . ARG A 1 96 ? -7.090 -0.641 -6.556 1.00 88.56 96 ARG A O 1
ATOM 726 N N . TRP A 1 97 ? -5.560 -1.740 -5.334 1.00 91.69 97 TRP A N 1
ATOM 727 C CA . TRP A 1 97 ? -6.520 -2.362 -4.431 1.00 91.69 97 TRP A CA 1
ATOM 728 C C . TRP A 1 97 ? -6.451 -1.683 -3.079 1.00 91.69 97 TRP A C 1
ATOM 730 O O . TRP A 1 97 ? -5.373 -1.555 -2.499 1.00 91.69 97 TRP A O 1
ATOM 740 N N . LEU A 1 98 ? -7.611 -1.258 -2.593 1.00 89.31 98 LEU A N 1
ATOM 741 C CA . LEU A 1 98 ? -7.781 -0.835 -1.217 1.00 89.31 98 LEU A CA 1
ATOM 742 C C . LEU A 1 98 ? -7.822 -2.083 -0.331 1.00 89.31 98 LEU A C 1
ATOM 744 O O . LEU A 1 98 ? -8.584 -3.015 -0.588 1.00 89.31 98 LEU A O 1
ATOM 748 N N . VAL A 1 99 ? -6.967 -2.111 0.682 1.00 90.62 99 VAL A N 1
ATOM 749 C CA . VAL A 1 99 ? -6.840 -3.210 1.633 1.00 90.62 99 VAL A CA 1
ATOM 750 C C . VAL A 1 99 ? -7.098 -2.650 3.019 1.00 90.62 99 VAL A C 1
ATOM 752 O O . VAL A 1 99 ? -6.296 -1.888 3.555 1.00 90.62 99 VAL A O 1
ATOM 755 N N . LEU A 1 100 ? -8.224 -3.050 3.592 1.00 89.56 100 LEU A N 1
ATOM 756 C CA . LEU A 1 100 ? -8.629 -2.656 4.931 1.00 89.56 100 LEU A CA 1
ATOM 757 C C . LEU A 1 100 ? -7.916 -3.555 5.946 1.00 89.56 100 LEU A C 1
ATOM 759 O O . LEU A 1 100 ? -8.144 -4.764 6.006 1.00 89.56 100 LEU A O 1
ATOM 763 N N . ASN A 1 101 ? -6.988 -2.973 6.696 1.00 87.50 101 ASN A N 1
ATOM 764 C CA . ASN A 1 101 ? -6.152 -3.665 7.664 1.00 87.50 101 ASN A CA 1
ATOM 765 C C . ASN A 1 101 ? -6.697 -3.489 9.090 1.00 87.50 101 ASN A C 1
ATOM 767 O O . ASN A 1 101 ? -7.414 -2.534 9.372 1.00 87.50 101 ASN A O 1
ATOM 771 N N . LYS A 1 102 ? -6.332 -4.411 9.990 1.00 85.38 102 LYS A N 1
ATOM 772 C CA . LYS A 1 102 ? -6.766 -4.451 11.401 1.00 85.38 102 LYS A CA 1
ATOM 773 C C . LYS A 1 102 ? -8.283 -4.512 11.624 1.00 85.38 102 LYS A C 1
ATOM 775 O O . LYS A 1 102 ? -8.786 -4.078 12.659 1.00 85.38 102 LYS A O 1
ATOM 780 N N . CYS A 1 103 ? -9.024 -5.088 10.677 1.00 82.88 103 CYS A N 1
ATOM 781 C CA . CYS A 1 103 ? -10.466 -5.305 10.826 1.00 82.88 103 CYS A CA 1
ATOM 782 C C . CYS A 1 103 ? -10.809 -6.197 12.037 1.00 82.88 103 CYS A C 1
ATOM 784 O O . CYS A 1 103 ? -11.908 -6.112 12.563 1.00 82.88 103 CYS A O 1
ATOM 786 N N . ASP A 1 104 ? -9.866 -7.021 12.503 1.00 84.38 104 ASP A N 1
ATOM 787 C CA . ASP A 1 104 ? -9.984 -7.864 13.699 1.00 84.38 104 ASP A CA 1
ATOM 788 C C . ASP A 1 104 ? -10.014 -7.076 15.016 1.00 84.38 104 ASP A C 1
ATOM 790 O O . ASP A 1 104 ? -10.457 -7.598 16.036 1.00 84.38 104 ASP A O 1
ATOM 794 N N . SER A 1 105 ? -9.539 -5.828 15.005 1.00 83.12 105 SER A N 1
ATOM 795 C CA . SER A 1 105 ? -9.564 -4.940 16.172 1.00 83.12 105 SER A CA 1
ATOM 796 C C . SER A 1 105 ? -10.888 -4.183 16.316 1.00 83.12 105 SER A C 1
ATOM 798 O O . SER A 1 105 ? -11.086 -3.506 17.324 1.00 83.12 105 SER A O 1
ATOM 800 N N . LEU A 1 106 ? -11.784 -4.281 15.327 1.00 80.06 106 LEU A N 1
ATOM 801 C CA . LEU A 1 106 ? -13.096 -3.646 15.364 1.00 80.06 106 LEU A CA 1
ATOM 802 C C . LEU A 1 106 ? -14.156 -4.570 15.980 1.00 80.06 106 LEU A C 1
ATOM 804 O O . LEU A 1 106 ? -14.157 -5.774 15.711 1.00 80.06 106 LEU A O 1
ATOM 808 N N . PRO A 1 107 ? -15.102 -4.014 16.751 1.00 83.00 107 PRO A N 1
ATOM 809 C CA . PRO A 1 107 ? -16.342 -4.702 17.091 1.00 83.00 107 PRO A CA 1
ATOM 810 C C . PRO A 1 107 ? -17.115 -5.131 15.825 1.00 83.00 107 PRO A C 1
ATOM 812 O O . PRO A 1 107 ? -17.164 -4.388 14.841 1.00 83.00 107 PRO A O 1
ATOM 815 N N . GLU A 1 108 ? -17.733 -6.320 15.832 1.00 78.12 108 GLU A N 1
ATOM 816 C CA . GLU A 1 108 ? -18.502 -6.851 14.683 1.00 78.12 108 GLU A CA 1
ATOM 817 C C . GLU A 1 108 ? -19.643 -5.917 14.243 1.00 78.12 108 GLU A C 1
ATOM 819 O O . GLU A 1 108 ? -19.970 -5.841 13.060 1.00 78.12 108 GLU A O 1
ATOM 824 N N . ASP A 1 109 ? -20.235 -5.191 15.187 1.00 78.44 109 ASP A N 1
ATOM 825 C CA . ASP A 1 109 ? -21.310 -4.226 14.972 1.00 78.44 109 ASP A CA 1
ATOM 826 C C . ASP A 1 109 ? -20.843 -2.931 14.293 1.00 78.44 109 ASP A C 1
ATOM 828 O O . ASP A 1 109 ? -21.625 -2.289 13.588 1.00 78.44 109 ASP A O 1
ATOM 832 N N . GLU A 1 110 ? -19.567 -2.575 14.434 1.00 78.12 110 GLU A N 1
ATOM 833 C CA . GLU A 1 110 ? -18.981 -1.383 13.814 1.00 78.12 110 GLU A CA 1
ATOM 834 C C . GLU A 1 110 ? -18.276 -1.686 12.487 1.00 78.12 110 GLU A C 1
ATOM 836 O O . GLU A 1 110 ? -18.160 -0.799 11.638 1.00 78.12 110 GLU A O 1
ATOM 841 N N . HIS A 1 111 ? -17.864 -2.938 12.263 1.00 80.69 111 HIS A N 1
ATOM 842 C CA . HIS A 1 111 ? -17.144 -3.372 11.063 1.00 80.69 111 HIS A CA 1
ATOM 843 C C . HIS A 1 111 ? -17.846 -2.949 9.762 1.00 80.69 111 HIS A C 1
ATOM 845 O O . HIS A 1 111 ? -17.266 -2.252 8.929 1.00 80.69 111 HIS A O 1
ATOM 851 N N . ASP A 1 112 ? -19.118 -3.316 9.595 1.00 81.25 112 ASP A N 1
ATOM 852 C CA . ASP A 1 112 ? -19.861 -3.051 8.358 1.00 81.25 112 ASP A CA 1
ATOM 853 C C . ASP A 1 112 ? -20.147 -1.564 8.131 1.00 81.25 112 ASP A C 1
ATOM 855 O O . ASP A 1 112 ? -20.292 -1.126 6.987 1.00 81.25 112 ASP A O 1
ATOM 859 N N . ALA A 1 113 ? -20.260 -0.783 9.208 1.00 82.12 113 ALA A N 1
ATOM 860 C CA . ALA A 1 113 ? -20.423 0.662 9.117 1.00 82.12 113 ALA A CA 1
ATOM 861 C C . ALA A 1 113 ? -19.123 1.311 8.630 1.00 82.12 113 ALA A C 1
ATOM 863 O O . ALA A 1 113 ? -19.148 2.104 7.691 1.00 82.12 113 ALA A O 1
ATOM 864 N N . ARG A 1 114 ? -17.991 0.892 9.203 1.00 78.56 114 ARG A N 1
ATOM 865 C CA . ARG A 1 114 ? -16.653 1.371 8.856 1.00 78.56 114 ARG A CA 1
ATOM 866 C C . ARG A 1 114 ? -16.280 1.029 7.415 1.00 78.56 114 ARG A C 1
ATOM 868 O O . ARG A 1 114 ? -15.763 1.869 6.696 1.00 78.56 114 ARG A O 1
ATOM 875 N N . VAL A 1 115 ? -16.585 -0.188 6.958 1.00 81.50 115 VAL A N 1
ATOM 876 C CA . VAL A 1 115 ? -16.317 -0.618 5.571 1.00 81.50 115 VAL A CA 1
ATOM 877 C C . VAL A 1 115 ? -17.118 0.197 4.550 1.00 81.50 115 VAL A C 1
ATOM 879 O O . VAL A 1 115 ? -16.672 0.349 3.422 1.00 81.50 115 VAL A O 1
ATOM 882 N N . LYS A 1 116 ? -18.297 0.716 4.916 1.00 82.69 116 LYS A N 1
ATOM 883 C CA . LYS A 1 116 ? -19.104 1.584 4.037 1.00 82.69 116 LYS A CA 1
ATOM 884 C C . LYS A 1 116 ? -18.656 3.045 4.041 1.00 82.69 116 LYS A C 1
ATOM 886 O O . LYS A 1 116 ? -19.085 3.794 3.169 1.00 82.69 116 LYS A O 1
ATOM 891 N N . GLU A 1 117 ? -17.897 3.450 5.052 1.00 81.81 117 GLU A N 1
ATOM 892 C CA . GLU A 1 117 ? -17.377 4.809 5.208 1.00 81.81 117 GLU A CA 1
ATOM 893 C C . GLU A 1 117 ? -16.180 5.068 4.277 1.00 81.81 117 GLU A C 1
ATOM 895 O O . GLU A 1 117 ? -16.017 6.193 3.810 1.00 81.81 117 GLU A O 1
ATOM 900 N N . VAL A 1 118 ? -15.383 4.028 3.996 1.00 77.12 118 VAL A N 1
ATOM 901 C CA . VAL A 1 118 ? -14.176 4.057 3.144 1.00 77.12 118 VAL A CA 1
ATOM 902 C C . VAL A 1 118 ? -14.498 3.686 1.696 1.00 77.12 118 VAL A C 1
ATOM 904 O O . VAL A 1 118 ? -13.942 4.339 0.784 1.00 77.12 118 VAL A O 1
#